Protein AF-A0A455SLN6-F1 (afdb_monomer_lite)

Sequence (77 aa):
MRGHANEIGPIYEKYYVLTLTSTELATTLLVAQQRMAELSAKHPEQLSPNEQMLLYGLHCFITKVEQIVEQERQRRS

Foldseek 3Di:
DDDDDPPPDDDDDDDDDDDDDPVRLVVVLVVLVVLLVVLVVDDPVPDDPVSVVSNVVSVVSNVVSVVVVVVVVVVVD

Structure (mmCIF, N/CA/C/O backbone):
data_AF-A0A455SLN6-F1
#
_entry.id   AF-A0A455SLN6-F1
#
loop_
_atom_site.group_PDB
_atom_site.id
_atom_site.type_symbol
_atom_site.label_atom_id
_atom_site.label_alt_id
_atom_site.label_comp_id
_atom_site.label_asym_id
_atom_site.label_entity_id
_atom_site.label_seq_id
_atom_site.pdbx_PDB_ins_code
_atom_site.Cartn_x
_atom_site.Cartn_y
_atom_site.Cartn_z
_atom_site.occupancy
_atom_site.B_iso_or_equiv
_atom_site.auth_seq_id
_atom_site.auth_comp_id
_atom_site.auth_asym_id
_atom_site.auth_atom_id
_atom_site.pdbx_PDB_model_num
ATOM 1 N N . MET A 1 1 ? -4.152 32.600 -43.896 1.00 39.62 1 MET A N 1
ATOM 2 C CA . MET A 1 1 ? -3.332 31.893 -42.891 1.00 39.62 1 MET A CA 1
ATOM 3 C C . MET A 1 1 ? -4.013 32.028 -41.536 1.00 39.62 1 MET A C 1
ATOM 5 O O . MET A 1 1 ? -3.972 33.103 -40.959 1.00 39.62 1 MET A O 1
ATOM 9 N N . ARG A 1 2 ? -4.721 30.993 -41.072 1.00 40.59 2 ARG A N 1
ATOM 10 C CA . ARG A 1 2 ? -5.253 30.915 -39.703 1.00 40.59 2 ARG A CA 1
ATOM 11 C C . ARG A 1 2 ? -4.642 29.673 -39.067 1.00 40.59 2 ARG A C 1
ATOM 13 O O . ARG A 1 2 ? -4.798 28.586 -39.612 1.00 40.59 2 ARG A O 1
ATOM 20 N N . GLY A 1 3 ? -3.879 29.871 -37.996 1.00 45.47 3 GLY A N 1
ATOM 21 C CA . GLY A 1 3 ? -3.311 28.787 -37.205 1.00 45.47 3 GLY A CA 1
ATOM 22 C C . GLY A 1 3 ? -4.430 28.041 -36.491 1.00 45.47 3 GLY A C 1
ATOM 23 O O . GLY A 1 3 ? -5.244 28.660 -35.808 1.00 45.47 3 GLY A O 1
ATOM 24 N N . HIS A 1 4 ? -4.484 26.727 -36.682 1.00 45.62 4 HIS A N 1
ATOM 25 C CA . HIS A 1 4 ? -5.305 25.848 -35.864 1.00 45.62 4 HIS A CA 1
ATOM 26 C C . HIS A 1 4 ? -4.654 25.746 -34.485 1.00 45.62 4 HIS A C 1
ATOM 28 O O . HIS A 1 4 ? -3.613 25.111 -34.329 1.00 45.62 4 HIS A O 1
ATOM 34 N N . ALA A 1 5 ? -5.245 26.415 -33.497 1.00 51.88 5 ALA A N 1
ATOM 35 C CA . ALA A 1 5 ? -4.950 26.143 -32.103 1.00 51.88 5 ALA A CA 1
ATOM 36 C C . ALA A 1 5 ? -5.404 24.707 -31.798 1.00 51.88 5 ALA A C 1
ATOM 38 O O . ALA A 1 5 ? -6.557 24.353 -32.040 1.00 51.88 5 ALA A O 1
ATOM 39 N N . ASN A 1 6 ? -4.478 23.878 -31.317 1.00 54.50 6 ASN A N 1
ATOM 40 C CA . ASN A 1 6 ? -4.780 22.568 -30.750 1.00 54.50 6 ASN A CA 1
ATOM 41 C C . ASN A 1 6 ? -5.579 22.794 -29.461 1.00 54.50 6 ASN A C 1
ATOM 43 O O . ASN A 1 6 ? -5.005 23.033 -28.398 1.00 54.50 6 ASN A O 1
ATOM 47 N N . GLU A 1 7 ? -6.903 22.760 -29.561 1.00 56.31 7 GLU A N 1
ATOM 48 C CA . GLU A 1 7 ? -7.788 22.738 -28.403 1.00 56.31 7 GLU A CA 1
ATOM 49 C C . GLU A 1 7 ? -7.680 21.352 -27.758 1.00 56.31 7 GLU A C 1
ATOM 51 O O . GLU A 1 7 ? -8.319 20.387 -28.175 1.00 56.31 7 GLU A O 1
ATOM 56 N N . ILE A 1 8 ? -6.810 21.231 -26.753 1.00 60.62 8 ILE A N 1
ATOM 57 C CA . ILE A 1 8 ? -6.854 20.100 -25.828 1.00 60.62 8 ILE A CA 1
ATOM 58 C C . ILE A 1 8 ? -8.205 20.216 -25.122 1.00 60.62 8 ILE A C 1
ATOM 60 O O . ILE A 1 8 ? -8.433 21.157 -24.363 1.00 60.62 8 ILE A O 1
ATOM 64 N N . GLY A 1 9 ? -9.123 19.305 -25.453 1.00 54.12 9 GLY A N 1
ATOM 65 C CA . GLY A 1 9 ? -10.465 19.270 -24.880 1.00 54.12 9 GLY A CA 1
ATOM 66 C C . GLY A 1 9 ? -10.445 19.220 -23.344 1.00 54.12 9 GLY A C 1
ATOM 67 O O . GLY A 1 9 ? -9.416 18.904 -22.743 1.00 54.12 9 GLY A O 1
ATOM 68 N N . PRO A 1 10 ? -11.573 19.537 -22.689 1.00 60.69 10 PRO A N 1
ATOM 69 C CA . PRO A 1 10 ? -11.641 19.665 -21.238 1.00 60.69 10 PRO A CA 1
ATOM 70 C C . PRO A 1 10 ? -11.128 18.402 -20.532 1.00 60.69 10 PRO A C 1
ATOM 72 O O . PRO A 1 10 ? -11.607 17.292 -20.767 1.00 60.69 10 PRO A O 1
ATOM 75 N N . ILE A 1 11 ? -10.142 18.583 -19.651 1.00 60.66 11 ILE A N 1
ATOM 76 C CA . ILE A 1 11 ? -9.651 17.533 -18.758 1.00 60.66 11 ILE A CA 1
ATOM 77 C C . ILE A 1 11 ? -10.707 17.357 -17.665 1.00 60.66 11 ILE A C 1
ATOM 79 O O . ILE A 1 11 ? -10.822 18.179 -16.760 1.00 60.66 11 ILE A O 1
ATOM 83 N N . TYR A 1 12 ? -11.513 16.302 -17.766 1.00 59.41 12 TYR A N 1
ATOM 84 C CA . TYR A 1 12 ? -12.479 15.951 -16.729 1.00 59.41 12 TYR A CA 1
ATOM 85 C C . TYR A 1 12 ? -11.769 15.191 -15.610 1.00 59.41 12 TYR A C 1
ATOM 87 O O . TYR A 1 12 ? -11.396 14.027 -15.780 1.00 59.41 12 TYR A O 1
ATOM 95 N N . GLU A 1 13 ? -11.593 15.834 -14.457 1.00 59.56 13 GLU A N 1
ATOM 96 C CA . GLU A 1 13 ? -11.162 15.145 -13.242 1.00 59.56 13 GLU A CA 1
ATOM 97 C C . GLU A 1 13 ? -12.209 14.096 -12.848 1.00 59.56 13 GLU A C 1
ATOM 99 O O . GLU A 1 13 ? -13.367 14.409 -12.565 1.00 59.56 13 GLU A O 1
ATOM 104 N N . LYS A 1 14 ? -11.806 12.822 -12.853 1.00 70.12 14 LYS A N 1
ATOM 105 C CA . LYS A 1 14 ? -12.634 11.720 -12.360 1.00 70.12 14 LYS A CA 1
ATOM 106 C C . LYS A 1 14 ? -12.267 11.432 -10.913 1.00 70.12 14 LYS A C 1
ATOM 108 O O . LYS A 1 14 ? -11.154 10.999 -10.626 1.00 70.12 14 LYS A O 1
ATOM 113 N N . TYR A 1 15 ? -13.231 11.632 -10.026 1.00 65.56 15 TYR A N 1
ATOM 114 C CA . TYR A 1 15 ? -13.117 11.282 -8.619 1.00 65.56 15 TYR A CA 1
ATOM 115 C C . TYR A 1 15 ? -13.650 9.867 -8.399 1.00 65.56 15 TYR A C 1
ATOM 117 O O . TYR A 1 15 ? -14.761 9.543 -8.817 1.00 65.56 15 TYR A O 1
ATOM 125 N N . TYR A 1 16 ? -1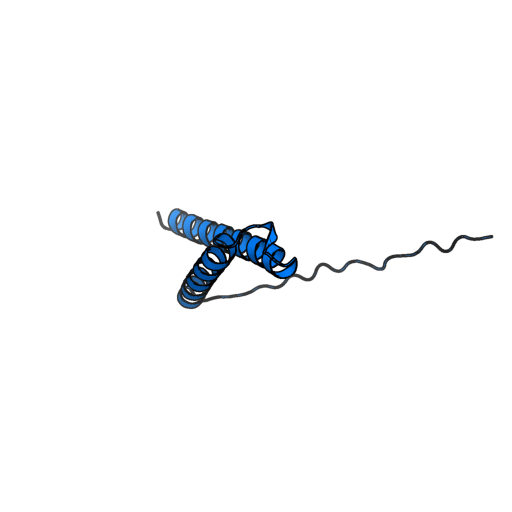2.861 9.033 -7.727 1.00 72.44 16 TYR A N 1
ATOM 126 C CA . TYR A 1 16 ? -13.267 7.698 -7.300 1.00 72.44 16 TYR A CA 1
ATOM 127 C C . TYR A 1 16 ? -13.313 7.663 -5.774 1.00 72.44 16 TYR A C 1
ATOM 129 O O . TYR A 1 16 ? -12.378 8.119 -5.115 1.00 72.44 16 TYR A O 1
ATOM 137 N N . VAL A 1 17 ? -14.396 7.121 -5.217 1.00 76.62 17 VAL A N 1
ATOM 138 C CA . VAL A 1 17 ? -14.536 6.878 -3.777 1.00 76.62 17 VAL A CA 1
ATOM 139 C C . VAL A 1 17 ? -14.443 5.379 -3.543 1.00 76.62 17 VAL A C 1
ATOM 141 O O . VAL A 1 17 ? -15.190 4.609 -4.143 1.00 76.62 17 VAL A O 1
ATOM 144 N N . LEU A 1 18 ? -13.521 4.974 -2.673 1.00 77.69 18 LEU A N 1
ATOM 145 C CA . LEU A 1 18 ? -13.389 3.600 -2.210 1.00 77.69 18 LEU A CA 1
ATOM 146 C C . LEU A 1 18 ? -13.872 3.537 -0.760 1.00 77.69 18 LEU A C 1
ATOM 148 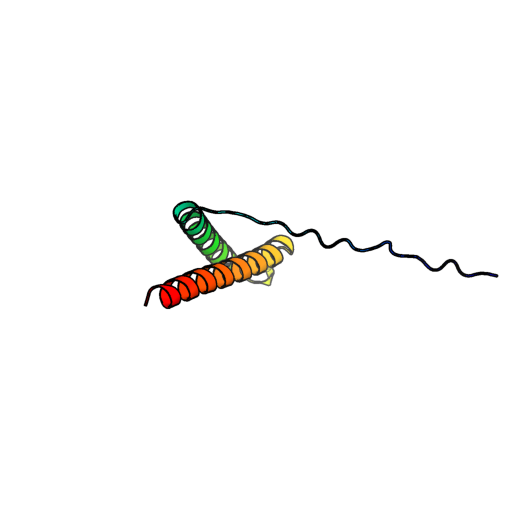O O . LEU A 1 18 ? -13.376 4.277 0.089 1.00 77.69 18 LEU A O 1
ATOM 152 N N . THR A 1 19 ? -14.828 2.659 -0.475 1.00 85.69 19 THR A N 1
ATOM 153 C CA . THR A 1 19 ? -15.307 2.409 0.888 1.00 85.69 19 THR A CA 1
ATOM 154 C C . THR A 1 19 ? -14.775 1.061 1.344 1.00 85.69 19 THR A C 1
ATOM 156 O O . THR A 1 19 ? -15.092 0.045 0.736 1.00 85.69 19 THR A O 1
ATOM 159 N N . LEU A 1 20 ? -13.960 1.068 2.398 1.00 86.19 20 LEU A N 1
ATOM 160 C CA . LEU A 1 20 ? -13.408 -0.133 3.019 1.00 86.19 20 LEU A CA 1
ATOM 161 C C . LEU A 1 20 ? -13.914 -0.232 4.455 1.00 86.19 20 LEU A C 1
ATOM 163 O O . LEU A 1 20 ? -13.952 0.764 5.181 1.00 86.19 20 LEU A O 1
ATOM 167 N N . THR A 1 21 ? -14.266 -1.439 4.875 1.00 90.31 21 THR A N 1
ATOM 168 C CA . THR A 1 21 ? -14.437 -1.761 6.293 1.00 90.31 21 THR A CA 1
ATOM 169 C C . THR A 1 21 ? -13.105 -1.620 7.035 1.00 90.31 21 THR A C 1
ATOM 171 O O . THR A 1 21 ? -12.027 -1.622 6.437 1.00 90.31 21 THR A O 1
ATOM 174 N N . SER A 1 22 ? -13.156 -1.533 8.366 1.00 87.06 22 SER A N 1
ATOM 175 C CA . SER A 1 22 ? -11.945 -1.467 9.196 1.00 87.06 22 SER A CA 1
ATOM 176 C C . SER A 1 22 ? -11.022 -2.672 8.982 1.00 87.06 22 SER A C 1
ATOM 178 O O . SER A 1 22 ? -9.804 -2.509 8.935 1.00 87.06 22 SER A O 1
ATOM 180 N N . THR A 1 23 ? -11.589 -3.868 8.802 1.00 92.00 23 THR A N 1
ATOM 181 C CA . THR A 1 23 ? -10.828 -5.090 8.522 1.00 92.00 23 THR A CA 1
ATOM 182 C C . THR A 1 23 ? -10.172 -5.041 7.147 1.00 92.00 23 THR A C 1
ATOM 184 O O . THR A 1 23 ? -8.974 -5.289 7.049 1.00 92.00 23 THR A O 1
ATOM 187 N N . GLU A 1 24 ? -10.908 -4.665 6.098 1.00 93.56 24 GLU A N 1
ATOM 188 C CA . GLU A 1 24 ? -10.349 -4.545 4.743 1.00 93.56 24 GLU A CA 1
ATOM 189 C C . GLU A 1 24 ? -9.248 -3.486 4.677 1.00 93.56 24 GLU A C 1
ATOM 191 O O . GLU A 1 24 ? -8.219 -3.703 4.034 1.00 93.56 24 GLU A O 1
ATOM 196 N N . LEU A 1 25 ? -9.421 -2.366 5.383 1.00 91.75 25 LEU A N 1
ATOM 197 C CA . LEU A 1 25 ? -8.406 -1.325 5.483 1.00 91.75 25 LEU A CA 1
ATOM 198 C C . LEU A 1 25 ? -7.142 -1.846 6.177 1.00 91.75 25 LEU A C 1
ATOM 200 O O . LEU A 1 25 ? -6.045 -1.650 5.660 1.00 91.75 25 LEU A O 1
ATOM 204 N N . ALA A 1 26 ? -7.285 -2.552 7.302 1.00 91.31 26 ALA A N 1
ATOM 205 C CA . ALA A 1 26 ? -6.159 -3.129 8.033 1.00 91.31 26 ALA A CA 1
ATOM 206 C C . ALA A 1 26 ? -5.419 -4.199 7.214 1.00 91.31 26 ALA A C 1
ATOM 208 O O . ALA A 1 26 ? -4.190 -4.197 7.157 1.00 91.31 26 ALA A O 1
ATOM 209 N N . THR A 1 27 ? -6.151 -5.088 6.533 1.00 94.81 27 THR A N 1
ATOM 210 C CA . THR A 1 27 ? -5.559 -6.098 5.644 1.00 94.81 27 THR A CA 1
ATOM 211 C C . THR A 1 27 ? -4.821 -5.442 4.479 1.00 94.81 27 THR A C 1
ATOM 213 O O . THR A 1 27 ? -3.687 -5.813 4.181 1.00 94.81 27 THR A O 1
ATOM 216 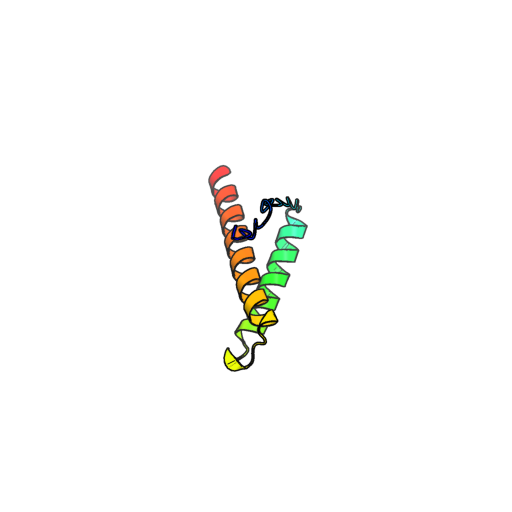N N . THR A 1 28 ? -5.428 -4.435 3.848 1.00 93.75 28 THR A N 1
ATOM 217 C CA . THR A 1 28 ? -4.806 -3.715 2.729 1.00 93.75 28 THR A CA 1
ATOM 218 C C . THR A 1 28 ? -3.558 -2.960 3.181 1.00 93.75 28 THR A C 1
ATOM 220 O O . THR A 1 28 ? -2.546 -2.991 2.485 1.00 93.75 28 THR A O 1
ATOM 223 N N . LEU A 1 29 ? -3.594 -2.334 4.362 1.00 94.75 29 LEU A N 1
ATOM 224 C CA . LEU A 1 29 ? -2.442 -1.656 4.955 1.00 94.75 29 LEU A CA 1
ATOM 225 C C . LEU A 1 29 ? -1.281 -2.623 5.195 1.00 94.75 29 LEU A C 1
ATOM 227 O O . LEU A 1 29 ? -0.158 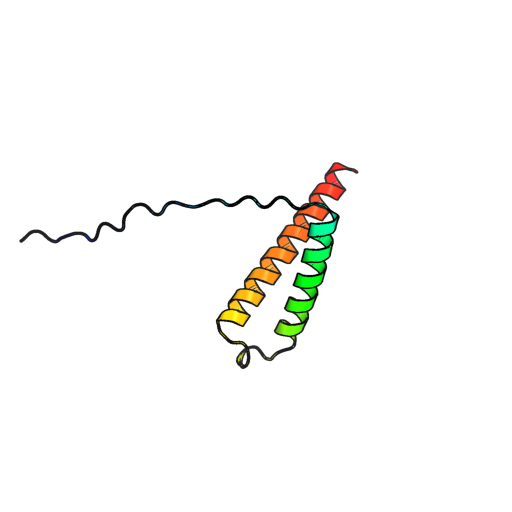-2.323 4.798 1.00 94.75 29 LEU A O 1
ATOM 231 N N . LEU A 1 30 ? -1.556 -3.798 5.766 1.00 96.62 30 LEU A N 1
ATOM 232 C CA . LEU A 1 30 ? -0.541 -4.824 6.002 1.00 96.62 30 LEU A CA 1
ATOM 233 C C . LEU A 1 30 ? 0.130 -5.266 4.692 1.00 96.62 30 LEU A C 1
ATOM 235 O O . LEU A 1 30 ? 1.357 -5.298 4.595 1.00 96.62 30 LEU A O 1
ATOM 239 N N . VAL A 1 31 ? -0.670 -5.561 3.663 1.00 97.00 31 VAL A N 1
ATOM 240 C CA . VAL A 1 31 ? -0.155 -5.956 2.342 1.00 97.00 31 VAL A CA 1
ATOM 241 C C . VAL A 1 31 ? 0.655 -4.824 1.706 1.00 97.00 31 VAL A C 1
ATOM 243 O O . VAL A 1 31 ? 1.720 -5.073 1.139 1.00 97.00 31 VAL A O 1
ATOM 246 N N . ALA A 1 32 ? 0.190 -3.577 1.818 1.00 96.94 32 ALA A N 1
ATOM 247 C CA . ALA A 1 32 ? 0.894 -2.416 1.288 1.00 96.94 32 ALA A CA 1
ATOM 248 C C . ALA A 1 32 ? 2.259 -2.215 1.965 1.00 96.94 32 ALA A C 1
ATOM 250 O O . ALA A 1 32 ? 3.258 -2.010 1.276 1.00 96.94 32 ALA A O 1
ATOM 251 N N . GLN A 1 33 ? 2.318 -2.333 3.293 1.00 97.19 33 GLN A N 1
ATOM 252 C CA . GLN A 1 33 ? 3.559 -2.239 4.066 1.00 97.19 33 GLN A CA 1
ATOM 253 C C . GLN A 1 33 ? 4.542 -3.351 3.691 1.00 97.19 33 GLN A C 1
ATOM 255 O O . GLN A 1 33 ? 5.723 -3.075 3.479 1.00 97.19 33 GLN A O 1
ATOM 260 N N . GLN A 1 34 ? 4.062 -4.588 3.531 1.00 97.81 34 GLN A N 1
ATOM 261 C CA . GLN A 1 34 ? 4.901 -5.701 3.092 1.00 97.81 34 GLN A CA 1
ATOM 262 C C . GLN A 1 34 ? 5.492 -5.442 1.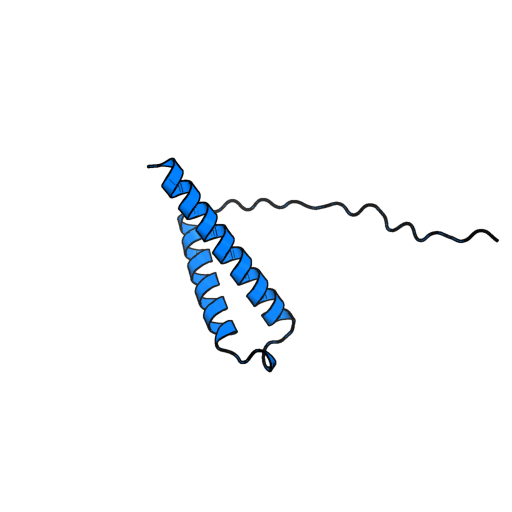699 1.00 97.81 34 GLN A C 1
ATOM 264 O O . GLN A 1 34 ? 6.701 -5.562 1.507 1.00 97.81 34 GLN A O 1
ATOM 269 N N . ARG A 1 35 ? 4.664 -5.030 0.732 1.00 97.31 35 ARG A N 1
ATOM 270 C CA . ARG A 1 35 ? 5.136 -4.723 -0.628 1.00 97.31 35 ARG A CA 1
ATOM 271 C C . ARG A 1 35 ? 6.095 -3.542 -0.666 1.00 97.31 35 ARG A C 1
ATOM 273 O O . ARG A 1 35 ? 7.062 -3.574 -1.421 1.00 97.31 35 ARG A O 1
ATOM 280 N N . MET A 1 36 ? 5.861 -2.525 0.158 1.00 96.94 36 MET A N 1
ATOM 281 C CA . MET A 1 36 ? 6.778 -1.397 0.284 1.00 96.94 36 MET A CA 1
ATOM 282 C C . MET A 1 36 ? 8.132 -1.858 0.827 1.00 96.94 36 MET A C 1
ATOM 284 O O . MET A 1 36 ? 9.156 -1.487 0.265 1.00 96.94 36 MET A O 1
ATOM 288 N N . ALA A 1 37 ? 8.154 -2.704 1.861 1.00 96.75 37 ALA A N 1
ATOM 289 C CA . ALA A 1 37 ? 9.393 -3.250 2.409 1.00 96.75 37 ALA A CA 1
ATOM 290 C C . ALA A 1 37 ? 10.165 -4.091 1.375 1.00 96.75 37 ALA A C 1
ATOM 292 O O . ALA A 1 37 ? 11.375 -3.926 1.233 1.00 96.75 37 ALA A O 1
ATOM 293 N N . GLU A 1 38 ? 9.468 -4.939 0.613 1.00 96.50 38 GLU A N 1
ATOM 294 C CA . GLU A 1 38 ? 10.063 -5.746 -0.462 1.00 96.50 38 GLU A CA 1
ATOM 295 C C . GLU A 1 38 ? 10.703 -4.884 -1.561 1.00 96.50 38 GLU A C 1
ATOM 297 O O . GLU A 1 38 ? 11.797 -5.196 -2.033 1.00 96.50 38 GLU A O 1
ATOM 302 N N . LEU A 1 39 ? 10.043 -3.797 -1.972 1.00 95.44 39 LEU A N 1
ATOM 303 C CA . LEU A 1 39 ? 10.566 -2.886 -2.994 1.00 95.44 39 LEU A CA 1
ATOM 304 C C . LEU A 1 39 ? 11.704 -2.012 -2.460 1.00 95.44 39 LEU A C 1
ATOM 306 O O . LEU A 1 39 ? 12.714 -1.859 -3.140 1.00 95.44 39 LEU A O 1
ATOM 310 N N . SER A 1 40 ? 11.579 -1.492 -1.239 1.00 93.81 40 SER A N 1
ATOM 311 C CA . SER A 1 40 ? 12.614 -0.676 -0.592 1.00 93.81 40 SER A CA 1
ATOM 312 C C . SER A 1 40 ? 13.887 -1.457 -0.265 1.00 93.81 40 SER A C 1
ATOM 314 O O . SER A 1 40 ? 14.942 -0.853 -0.095 1.00 93.81 40 SER A O 1
ATOM 316 N N . ALA A 1 41 ? 13.811 -2.788 -0.173 1.00 96.00 41 ALA A N 1
ATOM 317 C CA . ALA A 1 41 ? 14.982 -3.643 -0.001 1.00 96.00 41 ALA A CA 1
ATOM 318 C C . ALA A 1 41 ? 15.831 -3.768 -1.282 1.00 96.00 41 ALA A C 1
ATOM 320 O O . ALA A 1 41 ? 16.993 -4.168 -1.207 1.00 96.00 41 ALA A O 1
ATOM 321 N N . LYS A 1 42 ? 15.274 -3.441 -2.456 1.00 93.69 42 LYS A N 1
ATOM 322 C CA . LYS A 1 42 ? 16.015 -3.423 -3.724 1.00 93.69 42 LYS A CA 1
ATOM 323 C C . LYS A 1 42 ? 16.820 -2.128 -3.844 1.00 93.69 42 LYS A C 1
ATOM 325 O O . LYS A 1 42 ? 16.390 -1.073 -3.381 1.00 93.69 42 LYS A O 1
ATOM 330 N N . HIS A 1 43 ? 17.965 -2.174 -4.527 1.00 89.12 43 HIS A N 1
ATOM 331 C CA . HIS A 1 43 ? 18.679 -0.939 -4.862 1.00 89.12 43 HIS A CA 1
ATOM 332 C C . HIS A 1 43 ? 17.840 -0.077 -5.828 1.00 89.12 43 HIS A C 1
ATOM 334 O O . HIS A 1 43 ? 17.232 -0.636 -6.742 1.00 89.12 43 HIS A O 1
ATOM 340 N N . PRO A 1 44 ? 17.836 1.267 -5.705 1.00 86.50 44 PRO A N 1
ATOM 341 C CA . PRO A 1 44 ? 17.016 2.140 -6.554 1.00 86.50 44 PRO A CA 1
ATOM 342 C C . PRO A 1 44 ? 17.238 1.950 -8.061 1.00 86.50 44 PRO A C 1
ATOM 344 O O . PRO A 1 44 ? 16.291 2.004 -8.837 1.00 86.50 44 PRO A O 1
ATOM 347 N N . GLU A 1 45 ? 18.475 1.661 -8.471 1.00 90.50 45 GLU A N 1
ATOM 348 C CA . GLU A 1 45 ? 18.846 1.403 -9.871 1.00 90.50 45 GLU A CA 1
ATOM 349 C C . GLU A 1 45 ? 18.282 0.080 -10.419 1.00 90.50 45 GLU A C 1
ATOM 351 O O . GLU A 1 45 ? 18.227 -0.118 -11.630 1.00 90.50 45 GLU A O 1
ATOM 356 N N . GLN A 1 46 ? 17.849 -0.829 -9.540 1.00 94.00 46 GLN A N 1
ATOM 357 C CA . GLN A 1 46 ? 17.253 -2.119 -9.900 1.00 94.00 46 GLN A CA 1
ATOM 358 C C . GLN A 1 46 ? 15.725 -2.053 -10.011 1.00 94.00 46 GLN A C 1
ATOM 360 O O . GLN A 1 46 ? 15.106 -3.028 -10.438 1.00 94.00 46 GLN A O 1
ATOM 365 N N . LEU A 1 47 ? 15.106 -0.936 -9.612 1.00 93.81 47 LEU A N 1
ATOM 366 C CA . LEU A 1 47 ? 13.663 -0.752 -9.699 1.00 93.81 47 LEU A CA 1
ATOM 367 C C . LEU A 1 47 ? 13.269 -0.314 -11.105 1.00 93.81 47 LEU A C 1
ATOM 369 O O . LEU A 1 47 ? 13.708 0.730 -11.595 1.00 93.81 47 LEU A O 1
ATOM 373 N N . SER A 1 48 ? 12.369 -1.070 -11.725 1.00 96.12 48 SER A N 1
ATOM 374 C CA . SER A 1 48 ? 11.714 -0.640 -12.957 1.00 96.12 48 SER A CA 1
ATOM 375 C C . SER A 1 48 ? 10.871 0.627 -12.724 1.00 96.12 48 SER A C 1
ATOM 377 O O . SER A 1 48 ? 10.412 0.867 -11.603 1.00 96.12 48 SER A O 1
ATOM 379 N N . PRO A 1 49 ? 10.575 1.426 -13.767 1.00 94.81 49 PRO A N 1
ATOM 380 C CA . PRO A 1 49 ? 9.732 2.619 -13.625 1.00 94.81 49 PRO A CA 1
ATOM 381 C C . PRO A 1 49 ? 8.366 2.337 -12.975 1.00 94.81 49 PRO A C 1
ATOM 383 O O . PRO A 1 49 ? 7.880 3.124 -12.164 1.00 94.81 49 PRO A O 1
ATOM 386 N N . ASN A 1 50 ? 7.770 1.176 -13.269 1.00 95.19 50 ASN A N 1
ATOM 387 C CA . ASN A 1 50 ? 6.508 0.752 -12.661 1.00 95.19 50 ASN A CA 1
ATOM 388 C C . ASN A 1 50 ? 6.658 0.455 -11.165 1.00 95.19 50 ASN A C 1
ATOM 390 O O . ASN A 1 50 ? 5.772 0.798 -10.388 1.00 95.19 50 ASN A O 1
ATOM 394 N N . GLU A 1 51 ? 7.767 -0.158 -10.749 1.00 95.56 51 GLU A N 1
ATOM 395 C CA . GLU A 1 51 ? 8.049 -0.413 -9.334 1.00 95.56 51 GLU A CA 1
ATOM 396 C C . GLU A 1 51 ? 8.338 0.876 -8.567 1.00 95.56 51 GLU A C 1
ATOM 398 O O . GLU A 1 51 ? 7.903 1.004 -7.429 1.00 95.56 51 GLU A O 1
ATOM 403 N N . GLN A 1 52 ? 9.005 1.853 -9.187 1.00 93.81 52 GLN A N 1
ATOM 404 C CA . GLN A 1 52 ? 9.207 3.177 -8.591 1.00 93.81 52 GLN A CA 1
ATOM 405 C C . GLN A 1 52 ? 7.868 3.900 -8.385 1.00 93.81 52 GLN A C 1
ATOM 407 O O . GLN A 1 52 ? 7.604 4.433 -7.306 1.00 93.81 52 GLN A O 1
ATOM 412 N N . MET A 1 53 ? 6.988 3.867 -9.392 1.00 95.50 53 MET A N 1
ATOM 413 C CA . MET A 1 53 ? 5.647 4.448 -9.285 1.00 95.50 53 MET A CA 1
ATOM 414 C C . MET A 1 53 ? 4.795 3.719 -8.240 1.00 95.50 53 MET A C 1
ATOM 416 O O . MET A 1 53 ? 4.085 4.358 -7.464 1.00 95.50 53 MET A O 1
ATOM 420 N N . LEU A 1 54 ? 4.889 2.389 -8.186 1.00 95.25 54 LEU A N 1
ATOM 421 C CA . LEU A 1 54 ? 4.213 1.583 -7.177 1.00 95.25 54 LEU A CA 1
ATOM 422 C C . LEU A 1 54 ? 4.726 1.911 -5.772 1.00 95.25 54 LEU A C 1
ATOM 424 O O . LEU A 1 54 ? 3.917 2.114 -4.875 1.00 95.25 54 LEU A O 1
ATOM 428 N N . LEU A 1 55 ? 6.041 2.021 -5.584 1.00 96.00 55 LEU A N 1
ATOM 429 C CA . LEU A 1 55 ? 6.651 2.386 -4.307 1.00 96.00 55 LEU A CA 1
ATOM 430 C C . LEU A 1 55 ? 6.150 3.753 -3.821 1.00 96.00 55 LEU A C 1
ATOM 432 O O . LEU A 1 55 ? 5.758 3.891 -2.662 1.00 96.00 55 LEU A O 1
ATOM 436 N N . TYR A 1 56 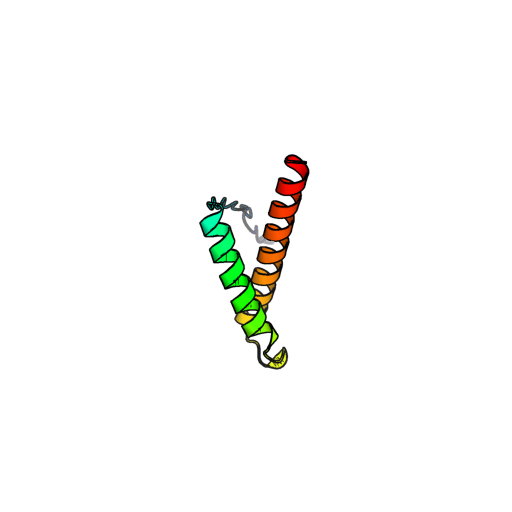? 6.087 4.738 -4.720 1.00 95.00 56 TYR A N 1
ATOM 437 C CA . TYR A 1 56 ? 5.503 6.045 -4.424 1.00 95.00 56 TYR A CA 1
ATOM 438 C C . TYR A 1 56 ? 4.019 5.940 -4.037 1.00 95.00 56 TYR A C 1
ATOM 440 O O . TYR A 1 56 ? 3.602 6.484 -3.014 1.00 95.00 56 TYR A O 1
ATOM 448 N N . GLY A 1 57 ? 3.225 5.194 -4.809 1.00 95.25 57 GLY A N 1
ATOM 449 C CA . GLY A 1 57 ? 1.807 4.976 -4.521 1.00 95.25 57 GLY A CA 1
ATOM 450 C C . GLY A 1 57 ? 1.568 4.295 -3.169 1.00 95.25 57 GLY A C 1
ATOM 451 O O . GLY A 1 57 ? 0.686 4.718 -2.421 1.00 95.25 57 GLY A O 1
ATOM 452 N N . LEU A 1 58 ? 2.382 3.292 -2.826 1.00 97.19 58 LEU A N 1
ATOM 453 C CA . LEU A 1 58 ? 2.338 2.589 -1.542 1.00 97.19 58 LEU A CA 1
ATOM 454 C C . LEU A 1 58 ? 2.660 3.528 -0.380 1.00 97.19 58 LEU A C 1
ATOM 456 O O . LEU A 1 58 ? 1.907 3.559 0.592 1.00 97.19 58 LEU A O 1
ATOM 460 N N . HIS A 1 59 ? 3.715 4.339 -0.504 1.00 96.62 59 HIS A N 1
ATOM 461 C CA . HIS A 1 59 ? 4.052 5.354 0.492 1.00 96.62 59 HIS A CA 1
ATOM 462 C C . HIS A 1 59 ? 2.878 6.323 0.710 1.00 96.62 59 HIS A C 1
ATOM 464 O O . HIS A 1 59 ? 2.429 6.517 1.838 1.00 96.62 59 HIS A O 1
ATOM 470 N N . CYS A 1 60 ? 2.315 6.879 -0.369 1.00 95.69 60 CYS A N 1
ATOM 471 C CA . CYS A 1 60 ? 1.163 7.779 -0.282 1.00 95.69 60 CYS A CA 1
ATOM 472 C C . CYS A 1 60 ? -0.065 7.122 0.362 1.00 95.69 60 CYS A C 1
ATOM 474 O O . CYS A 1 60 ? -0.760 7.771 1.146 1.00 95.69 60 CYS A O 1
ATOM 476 N N . PHE A 1 61 ? -0.348 5.863 0.026 1.00 94.12 61 PHE A N 1
ATOM 477 C CA . PHE A 1 61 ? -1.455 5.114 0.612 1.00 94.12 61 PHE A CA 1
ATOM 478 C C . PHE A 1 61 ? -1.260 4.926 2.120 1.00 94.12 61 PHE A C 1
ATOM 480 O O . PHE A 1 61 ? -2.137 5.318 2.887 1.00 94.12 61 PHE A O 1
ATOM 487 N N . ILE A 1 62 ? -0.104 4.409 2.545 1.00 96.00 62 ILE A N 1
ATOM 488 C CA . ILE A 1 62 ? 0.208 4.147 3.958 1.00 96.00 62 ILE A CA 1
ATOM 489 C C . ILE A 1 62 ? 0.076 5.431 4.783 1.00 96.00 62 ILE A C 1
ATOM 491 O O . ILE A 1 62 ? -0.684 5.452 5.750 1.00 96.00 62 ILE A O 1
ATOM 495 N N . THR A 1 63 ? 0.702 6.531 4.347 1.00 95.75 63 THR A N 1
ATOM 496 C CA . THR A 1 63 ? 0.620 7.819 5.055 1.00 95.75 63 THR A CA 1
ATOM 497 C C . THR A 1 63 ? -0.820 8.318 5.187 1.00 95.75 63 THR A C 1
ATOM 499 O O . THR A 1 63 ? -1.211 8.815 6.241 1.00 95.75 63 THR A O 1
ATOM 502 N N . LYS A 1 64 ? -1.642 8.187 4.136 1.00 92.62 64 LYS A N 1
ATOM 503 C CA . LYS A 1 64 ? -3.052 8.604 4.191 1.00 92.62 64 LYS A CA 1
ATOM 504 C C . LYS A 1 64 ? -3.856 7.763 5.178 1.00 92.62 64 LYS A C 1
ATOM 506 O O . LYS A 1 64 ? -4.676 8.314 5.907 1.00 92.62 64 LYS A O 1
ATOM 511 N N . VAL A 1 65 ? -3.635 6.450 5.210 1.00 91.94 65 VAL A N 1
ATOM 512 C CA . VAL A 1 65 ? -4.326 5.563 6.153 1.00 91.94 65 VAL A CA 1
ATOM 513 C C . VAL A 1 65 ? -3.930 5.886 7.593 1.00 91.94 65 VAL A C 1
ATOM 515 O O . VAL A 1 65 ? -4.810 6.018 8.439 1.00 91.94 65 VAL A O 1
ATOM 518 N N . GLU A 1 66 ? -2.643 6.094 7.869 1.00 91.88 66 GLU A N 1
ATOM 519 C CA . GLU A 1 66 ? -2.159 6.489 9.200 1.00 91.88 66 GLU A CA 1
ATOM 520 C C . GLU A 1 66 ? -2.781 7.811 9.670 1.00 91.88 66 GLU A C 1
ATOM 522 O O . GLU A 1 66 ? -3.233 7.913 10.810 1.00 91.88 66 GLU A O 1
ATOM 527 N N . GLN A 1 67 ? -2.895 8.799 8.775 1.00 91.50 67 GLN A N 1
ATOM 528 C CA . GLN A 1 67 ? -3.576 10.065 9.064 1.00 91.50 67 GLN A CA 1
ATOM 529 C C . GLN A 1 67 ? -5.058 9.869 9.404 1.00 91.50 67 GLN A C 1
ATOM 531 O O . GLN A 1 67 ? -5.547 10.487 10.347 1.00 91.50 67 GLN A O 1
ATOM 536 N N . ILE A 1 68 ? -5.773 9.016 8.665 1.00 89.56 68 ILE A N 1
ATOM 537 C CA . ILE A 1 68 ? -7.187 8.711 8.937 1.00 89.56 68 ILE A CA 1
ATOM 538 C C . ILE A 1 68 ? -7.336 8.059 10.316 1.00 89.56 68 ILE A C 1
ATOM 540 O O . ILE A 1 68 ? -8.202 8.454 11.094 1.00 89.56 68 ILE A O 1
ATOM 544 N N . VAL A 1 69 ? -6.481 7.085 10.635 1.00 87.75 69 VAL A N 1
ATOM 545 C CA . VAL A 1 69 ? -6.514 6.379 11.925 1.00 87.75 69 VAL A CA 1
ATOM 546 C C . VAL A 1 69 ? -6.256 7.340 13.086 1.00 87.75 69 VAL A C 1
ATOM 548 O O . VAL A 1 69 ? -6.983 7.308 14.079 1.00 87.75 69 VAL A O 1
ATOM 551 N N . GLU A 1 70 ? -5.265 8.222 12.959 1.00 89.94 70 GLU A N 1
ATOM 552 C CA . GLU A 1 70 ? -4.956 9.210 13.996 1.00 89.94 70 GLU A CA 1
ATOM 553 C C . GLU A 1 70 ? -6.088 10.236 14.169 1.00 89.94 70 GLU A C 1
ATOM 555 O O . GLU A 1 70 ? -6.481 10.543 15.294 1.00 89.94 70 GLU A O 1
ATOM 560 N N . GLN A 1 71 ? -6.693 10.706 13.074 1.00 89.88 71 GLN A N 1
ATOM 561 C CA . GLN A 1 71 ? -7.865 11.587 13.137 1.00 89.88 71 GLN A CA 1
ATOM 562 C C . GLN A 1 71 ? -9.047 10.923 13.857 1.00 89.88 71 GLN A C 1
ATOM 564 O O . GLN A 1 71 ? -9.708 11.556 14.682 1.00 89.88 71 GLN A O 1
ATOM 569 N N . GLU A 1 72 ? -9.312 9.645 13.583 1.00 86.62 72 GLU A N 1
ATOM 570 C CA . GLU A 1 72 ? -10.369 8.891 14.263 1.00 86.62 72 GLU A CA 1
ATOM 571 C C . GLU A 1 72 ? -10.073 8.675 15.751 1.00 86.62 72 GLU A C 1
ATOM 573 O O . GLU A 1 72 ? -10.989 8.721 16.575 1.00 86.62 72 GLU A O 1
ATOM 578 N N . ARG A 1 73 ? -8.802 8.494 16.125 1.00 88.12 73 ARG A N 1
ATOM 579 C CA . ARG A 1 73 ? -8.384 8.402 17.530 1.00 88.12 73 ARG A CA 1
ATOM 580 C C . ARG A 1 73 ? -8.653 9.705 18.285 1.00 88.12 73 ARG A C 1
ATOM 582 O O . ARG A 1 73 ? -9.191 9.668 19.391 1.00 88.12 73 ARG A O 1
ATOM 589 N N . GLN A 1 74 ? -8.323 10.841 17.674 1.00 91.38 74 GLN A N 1
ATOM 590 C CA . GLN A 1 74 ? -8.538 12.167 18.259 1.00 91.38 74 GLN A CA 1
ATOM 591 C C . GLN A 1 74 ? -10.024 12.500 18.420 1.00 91.38 74 GLN A C 1
ATOM 593 O O . GLN A 1 74 ? -10.406 13.091 19.420 1.00 91.38 74 GLN A O 1
ATOM 598 N N . ARG A 1 75 ? -10.883 12.072 17.486 1.00 88.44 75 ARG A N 1
ATOM 599 C CA . ARG A 1 75 ? -12.345 12.266 17.573 1.00 88.44 75 ARG A CA 1
ATOM 600 C C . ARG A 1 75 ? -13.016 11.496 18.712 1.00 88.44 75 ARG A C 1
ATOM 602 O O . ARG A 1 75 ? -14.149 11.811 19.064 1.00 88.44 75 ARG A O 1
ATOM 609 N N . ARG A 1 76 ? -12.366 10.449 19.223 1.00 80.12 76 ARG A N 1
ATOM 610 C CA . ARG A 1 76 ? -12.893 9.562 20.273 1.00 80.12 76 ARG A CA 1
ATOM 611 C C . ARG A 1 76 ? -12.302 9.836 21.658 1.00 80.12 76 ARG A C 1
ATOM 613 O O . ARG A 1 76 ? -12.706 9.161 22.602 1.00 80.12 76 ARG A O 1
ATOM 620 N N . SER A 1 77 ? -11.334 10.748 21.749 1.00 65.19 77 SER A N 1
ATOM 621 C CA . SER A 1 77 ? -10.708 11.192 23.003 1.00 65.19 77 SER A CA 1
ATOM 622 C C . SER A 1 77 ? -11.420 12.431 23.532 1.00 65.19 77 SER A C 1
ATOM 624 O O . SER A 1 77 ? -11.526 12.545 24.770 1.00 65.19 77 SER A O 1
#

pLDDT: mean 84.56, std 16.04, range [39.62, 97.81]

Radius of gyration: 19.41 Å; chains: 1; bounding box: 34×38×66 Å

Secondary structure (DSSP, 8-state):
------------PPP------HHHHHHHHHHHHHHHHHHHTS-GGGS-HHHHHHHHHHHHHHHHHHHHHHHHHHHT-

Organism: NCBI:txid2490863